Protein AF-A0A832AAZ0-F1 (afdb_monomer_lite)

Secondary structure (DSSP, 8-state):
--SSEEEE--EEEEEETTEEEEEEEEEEEEEEETTTTEEEEEEEESS--TT-S-EE--HHHHHHHHHHT---TTGGG--------------TT-----------S----SS----

Radius of gyration: 15.89 Å; chains: 1; bounding box: 45×25×39 Å

Foldseek 3Di:
DDPADFDDWDWFWKAQVNHTDTWTWGWHWDQAPDPVRHIDIDTHTPDDDPPRPDIGHDPVRVLVVVVVVDPDDPSVVDDPDDDDDDDDDDDPPRDDDDDDDDDDDDDDDDDDDPD

Sequence (115 aa):
QGAGGTVANPTITIYINGQPVSQQYELWRSGGVGQTGWEYFAFRPTTSRESASRVAFCWRDFLNVARQYSDRSGWDNMYFTVSEIGTEFGSPSYLNAQLRWSISNYWLSVGVYTG

pLDDT: mean 89.72, std 10.56, range [47.59, 98.44]

InterPro domains:
  IPR002594 Glycoside hydrolase family 12 [PF01670] (13-104)
  IPR013319 Glycoside hydrolase family 11/12 [G3DSA:2.60.120.180] (1-110)
  IPR013320 Concanavalin A-like lectin/glucanase domain superfamily [SSF49899] (14-111)

Structure (mmCIF, N/CA/C/O backbone):
data_AF-A0A832AAZ0-F1
#
_entry.id   AF-A0A832AAZ0-F1
#
loop_
_atom_site.group_PDB
_atom_site.id
_atom_site.type_symbol
_atom_site.label_atom_id
_atom_site.label_alt_id
_atom_site.label_comp_id
_atom_site.label_asym_id
_atom_site.label_entity_id
_atom_site.label_seq_id
_atom_site.pdbx_PDB_ins_code
_atom_site.Cartn_x
_atom_site.Cartn_y
_atom_site.Cartn_z
_atom_site.occupancy
_atom_site.B_iso_or_equiv
_atom_site.auth_seq_id
_atom_site.auth_comp_id
_atom_site.auth_asym_id
_atom_site.auth_atom_id
_atom_site.pdbx_PDB_model_num
ATOM 1 N N . GLN A 1 1 ? 12.144 3.866 4.588 1.00 89.38 1 GLN A N 1
ATOM 2 C CA . GLN A 1 1 ? 12.254 4.367 3.200 1.00 89.38 1 GLN A CA 1
ATOM 3 C C . GLN A 1 1 ? 11.786 3.258 2.274 1.00 89.38 1 GLN A C 1
ATOM 5 O O . GLN A 1 1 ? 11.965 2.108 2.656 1.00 89.38 1 GLN A O 1
ATOM 10 N N . GLY A 1 2 ? 11.167 3.573 1.135 1.00 91.38 2 GLY A N 1
ATOM 11 C CA . GLY A 1 2 ? 10.887 2.561 0.110 1.00 91.38 2 GLY A CA 1
ATOM 12 C C . GLY A 1 2 ? 12.130 2.261 -0.733 1.00 91.38 2 GLY A C 1
ATOM 13 O O . GLY A 1 2 ? 13.119 2.991 -0.660 1.00 91.38 2 GLY A O 1
ATOM 14 N N . ALA A 1 3 ? 12.087 1.203 -1.543 1.00 92.75 3 ALA A N 1
ATOM 15 C CA . ALA A 1 3 ? 13.080 0.994 -2.595 1.00 92.75 3 ALA A CA 1
ATOM 16 C C . ALA A 1 3 ? 12.876 1.989 -3.755 1.00 92.75 3 ALA A C 1
ATOM 18 O O . ALA A 1 3 ? 11.745 2.365 -4.070 1.00 92.75 3 ALA A O 1
ATOM 19 N N . GLY A 1 4 ? 13.967 2.375 -4.423 1.00 93.56 4 GLY A N 1
ATOM 20 C CA . GLY A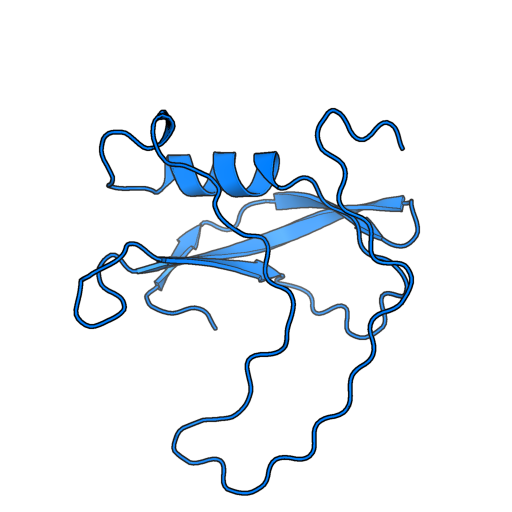 1 4 ? 13.944 3.327 -5.537 1.00 93.56 4 GLY A CA 1
ATOM 21 C C . GLY A 1 4 ? 13.948 4.782 -5.078 1.00 93.56 4 GLY A C 1
ATOM 22 O O . GLY A 1 4 ? 14.731 5.143 -4.202 1.00 93.56 4 GLY A O 1
ATOM 23 N N . GLY A 1 5 ? 13.101 5.614 -5.687 1.00 95.19 5 GLY A N 1
ATOM 24 C CA . GLY A 1 5 ? 13.010 7.045 -5.387 1.00 95.19 5 GLY A CA 1
ATOM 25 C C . GLY A 1 5 ? 11.571 7.523 -5.217 1.00 95.19 5 GLY A C 1
ATOM 26 O O . GLY A 1 5 ? 10.633 6.905 -5.724 1.00 95.19 5 GLY A O 1
ATOM 27 N N . THR A 1 6 ? 11.394 8.629 -4.497 1.00 97.19 6 THR A N 1
ATOM 28 C CA . THR A 1 6 ? 10.088 9.282 -4.346 1.00 97.19 6 THR A CA 1
ATOM 29 C C . THR A 1 6 ? 9.634 9.884 -5.677 1.00 97.19 6 THR A C 1
ATOM 31 O O . THR A 1 6 ? 10.400 10.592 -6.328 1.00 97.19 6 THR A O 1
ATOM 34 N N . VAL A 1 7 ? 8.382 9.640 -6.065 1.00 97.94 7 VAL A N 1
ATOM 35 C CA . VAL A 1 7 ? 7.773 10.139 -7.311 1.00 97.94 7 VAL A CA 1
ATOM 36 C C . VAL A 1 7 ? 6.602 11.095 -7.077 1.00 97.94 7 VAL A C 1
ATOM 38 O O . VAL A 1 7 ? 6.268 11.872 -7.967 1.00 97.94 7 VAL A O 1
ATOM 41 N N . ALA A 1 8 ? 5.981 11.071 -5.892 1.00 98.00 8 ALA A N 1
ATOM 42 C CA . ALA A 1 8 ? 4.864 11.951 -5.545 1.00 98.00 8 ALA A CA 1
ATOM 43 C 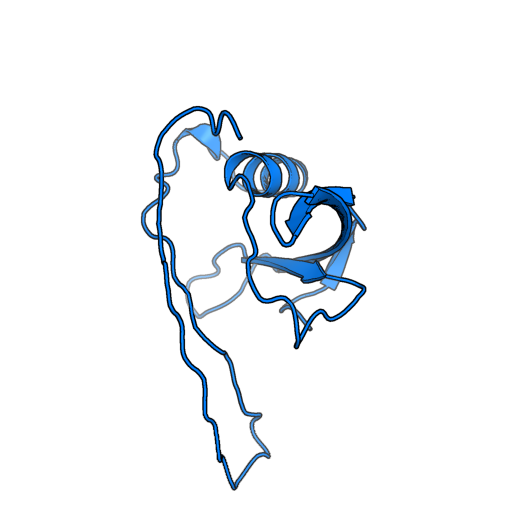C . ALA A 1 8 ? 4.637 12.037 -4.029 1.00 98.00 8 ALA A C 1
ATOM 45 O O . ALA A 1 8 ? 5.190 11.246 -3.265 1.00 98.00 8 ALA A O 1
ATOM 46 N N . ASN A 1 9 ? 3.774 12.970 -3.609 1.00 98.12 9 ASN A N 1
ATOM 47 C CA . ASN A 1 9 ? 3.322 13.107 -2.220 1.00 98.12 9 ASN A CA 1
ATOM 48 C C . ASN A 1 9 ? 1.782 13.096 -2.113 1.00 98.12 9 ASN A C 1
ATOM 50 O O . ASN A 1 9 ? 1.189 14.134 -1.800 1.00 98.12 9 ASN A O 1
ATOM 54 N N . PRO A 1 10 ? 1.109 11.979 -2.451 1.00 98.25 10 PRO A N 1
ATOM 55 C CA . PRO A 1 10 ? -0.347 11.910 -2.456 1.00 98.25 10 PRO A CA 1
ATOM 56 C C . PRO A 1 10 ? -0.945 12.045 -1.052 1.00 98.25 10 PRO A C 1
ATOM 58 O O . PRO A 1 10 ? -0.357 11.638 -0.047 1.00 98.25 10 PRO A O 1
ATOM 61 N N . THR A 1 11 ? -2.172 12.552 -1.015 1.00 98.00 11 THR A N 1
ATOM 62 C CA . THR A 1 11 ? -3.012 12.586 0.181 1.00 98.00 11 THR A CA 1
ATOM 63 C C . THR A 1 11 ? -4.147 11.585 0.009 1.00 98.00 11 THR A C 1
ATOM 65 O O . THR A 1 11 ? -4.898 11.671 -0.960 1.00 98.00 11 THR A O 1
ATOM 68 N N . ILE A 1 12 ? -4.267 10.635 0.936 1.00 97.25 12 ILE A N 1
ATOM 69 C CA . ILE A 1 12 ? -5.287 9.581 0.919 1.00 97.25 12 ILE A CA 1
ATOM 70 C C . ILE A 1 12 ? -6.074 9.650 2.229 1.00 97.25 12 ILE A C 1
ATOM 72 O O . ILE A 1 12 ? -5.498 9.798 3.311 1.00 97.25 12 ILE A O 1
ATOM 76 N N . THR A 1 13 ? -7.400 9.555 2.140 1.00 95.94 13 THR A N 1
ATOM 77 C CA . THR A 1 13 ? -8.254 9.466 3.325 1.00 95.94 13 THR A CA 1
ATOM 78 C C . THR A 1 13 ? -8.144 8.075 3.936 1.00 95.94 13 THR A C 1
ATOM 80 O O . THR A 1 13 ? -8.412 7.068 3.285 1.00 95.94 13 THR A O 1
ATOM 83 N N . ILE A 1 14 ? -7.783 8.028 5.212 1.00 94.69 14 ILE A N 1
ATOM 84 C CA . ILE A 1 14 ? -7.826 6.822 6.039 1.00 94.69 14 ILE A CA 1
ATOM 85 C C . ILE A 1 14 ? -8.721 7.077 7.247 1.00 94.69 14 ILE A C 1
ATOM 87 O O . ILE A 1 14 ? -9.096 8.214 7.521 1.00 94.69 14 ILE A O 1
ATOM 91 N N . TYR A 1 15 ? -9.039 6.034 7.998 1.00 93.25 15 TYR A N 1
ATOM 92 C CA . TYR A 1 15 ? -9.834 6.140 9.212 1.00 93.25 15 TYR A CA 1
ATOM 93 C C . TYR A 1 15 ? -8.987 5.732 10.407 1.00 93.25 15 TYR A C 1
ATOM 95 O O . TYR A 1 15 ? -8.499 4.604 10.472 1.00 93.25 15 TYR A O 1
ATOM 103 N N . ILE A 1 16 ? -8.837 6.646 11.361 1.00 91.25 16 ILE A N 1
ATOM 104 C CA . ILE A 1 16 ? -8.167 6.393 12.635 1.00 91.25 16 ILE A CA 1
ATOM 105 C C . ILE A 1 16 ? -9.231 6.407 13.716 1.00 91.25 16 ILE A C 1
ATOM 107 O O . ILE A 1 16 ? -9.901 7.417 13.918 1.00 91.25 16 ILE A O 1
ATOM 111 N N . ASN A 1 17 ? -9.414 5.278 14.398 1.00 90.06 17 ASN A N 1
ATOM 112 C CA . ASN A 1 17 ? -10.441 5.127 15.434 1.00 90.06 17 ASN A CA 1
ATOM 113 C C . ASN A 1 17 ? -11.847 5.528 14.937 1.00 90.06 17 ASN A C 1
ATOM 115 O O . ASN A 1 17 ? -12.62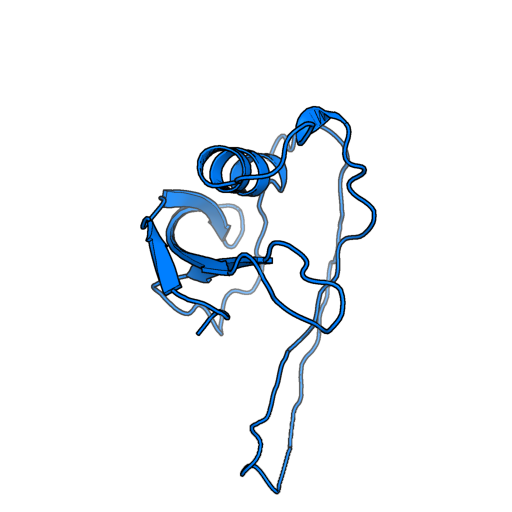6 6.141 15.660 1.00 90.06 17 ASN A O 1
ATOM 119 N N . GLY A 1 18 ? -12.145 5.213 13.672 1.00 90.75 18 GLY A N 1
ATOM 120 C CA . GLY A 1 18 ? -13.406 5.551 13.003 1.00 90.75 18 GLY A CA 1
ATOM 121 C C . GLY A 1 18 ? -13.500 6.985 12.469 1.00 90.75 18 GLY A C 1
ATOM 122 O O . GLY A 1 18 ? -14.427 7.277 11.723 1.00 90.75 18 GLY A O 1
ATOM 123 N N . GLN A 1 19 ? -12.551 7.870 12.785 1.00 92.38 19 GLN A N 1
ATOM 124 C CA . GLN A 1 19 ? -12.554 9.247 12.289 1.00 92.38 19 GLN A CA 1
ATOM 125 C C . GLN A 1 19 ? -11.788 9.365 10.968 1.00 92.38 19 GLN A C 1
ATOM 127 O O . GLN A 1 19 ? -10.667 8.851 10.884 1.00 92.38 19 GLN A O 1
ATOM 132 N N . PRO A 1 20 ? -12.344 10.044 9.947 1.00 94.44 20 PRO A N 1
ATOM 133 C CA . PRO A 1 20 ? -11.634 10.279 8.701 1.00 94.44 20 PRO A CA 1
ATOM 134 C C . PRO A 1 20 ? -10.448 11.215 8.944 1.00 94.44 20 PRO A C 1
ATOM 136 O O . PRO A 1 20 ? -10.572 12.283 9.542 1.00 94.44 20 PRO A O 1
ATOM 139 N N . VAL A 1 21 ? -9.283 10.812 8.455 1.00 93.19 21 VAL A N 1
ATOM 140 C CA . VAL A 1 21 ? -8.029 11.550 8.542 1.00 93.19 21 VAL A CA 1
ATOM 141 C C . VAL A 1 21 ? -7.447 11.662 7.144 1.00 93.19 21 VAL A C 1
ATOM 143 O O . VAL A 1 21 ? -7.269 10.671 6.438 1.00 93.19 21 VAL A O 1
ATOM 146 N N . SER A 1 22 ? -7.121 12.890 6.757 1.00 95.88 22 SER A N 1
ATOM 147 C CA . SER A 1 22 ? -6.353 13.169 5.550 1.00 95.88 22 SER A CA 1
ATOM 148 C C . SER A 1 22 ? -4.880 12.855 5.824 1.00 95.88 22 SER A C 1
ATOM 150 O O . SER A 1 22 ? -4.227 13.575 6.582 1.00 95.88 22 SER A O 1
ATOM 152 N N . GLN A 1 23 ? -4.373 11.742 5.289 1.00 95.50 23 GLN A N 1
ATOM 153 C CA . GLN A 1 23 ? -3.001 11.293 5.520 1.00 95.50 23 GLN A CA 1
ATOM 154 C C . GLN A 1 23 ? -2.158 11.522 4.266 1.00 95.50 23 GLN A C 1
ATOM 156 O O . GLN A 1 23 ? -2.471 11.011 3.191 1.00 95.50 23 GLN A O 1
ATOM 161 N N . GLN A 1 24 ? -1.068 12.274 4.414 1.00 97.81 24 GLN A N 1
ATOM 162 C CA . GLN A 1 24 ? -0.069 12.431 3.361 1.00 97.81 24 GLN A CA 1
ATOM 163 C C . GLN A 1 24 ? 0.912 11.255 3.385 1.00 97.81 24 GLN A C 1
ATOM 165 O O . GLN A 1 24 ? 1.333 10.793 4.455 1.00 97.81 24 GLN A O 1
ATOM 170 N N . TYR A 1 25 ? 1.278 10.795 2.194 1.00 98.19 25 TYR A N 1
ATOM 171 C CA . TYR A 1 25 ? 2.256 9.743 1.961 1.00 98.19 25 TYR A CA 1
ATOM 172 C C . TYR A 1 25 ? 3.340 10.252 1.023 1.00 98.19 25 TYR A C 1
ATOM 174 O O . TYR A 1 25 ? 3.049 10.987 0.091 1.00 98.19 25 TYR A O 1
ATOM 182 N N . GLU A 1 26 ? 4.569 9.803 1.224 1.00 98.31 26 GLU A N 1
ATOM 183 C CA . GLU A 1 26 ? 5.567 9.766 0.165 1.00 98.31 26 GLU A CA 1
ATOM 184 C C . GLU A 1 26 ? 5.327 8.509 -0.671 1.00 98.31 26 GLU A C 1
ATOM 186 O O . GLU A 1 26 ? 5.317 7.394 -0.135 1.00 98.31 26 GLU A O 1
ATOM 191 N N . LEU A 1 27 ? 5.160 8.675 -1.979 1.00 98.44 27 LEU A N 1
ATOM 192 C CA . LEU A 1 27 ? 5.085 7.559 -2.910 1.00 98.44 27 LEU A CA 1
ATOM 193 C C . LEU A 1 27 ? 6.474 7.269 -3.467 1.00 98.44 27 LEU A C 1
ATOM 195 O O . LEU A 1 27 ? 7.018 8.075 -4.217 1.00 98.44 27 LEU A O 1
ATOM 199 N N . TRP A 1 28 ? 7.023 6.113 -3.122 1.00 98.19 28 TRP A N 1
ATOM 200 C CA . TRP A 1 28 ? 8.277 5.586 -3.647 1.00 98.19 28 TRP A CA 1
ATOM 201 C C . TRP A 1 28 ? 8.000 4.613 -4.788 1.00 98.19 28 TRP A C 1
ATOM 203 O O . TRP A 1 28 ? 7.064 3.816 -4.697 1.00 98.19 28 TRP A O 1
ATOM 213 N N . ARG A 1 29 ? 8.826 4.655 -5.836 1.00 96.62 29 ARG A N 1
ATOM 214 C CA . ARG A 1 29 ? 8.753 3.750 -6.986 1.00 96.62 29 ARG A CA 1
ATOM 215 C C . ARG A 1 29 ? 10.132 3.200 -7.344 1.00 96.62 29 ARG A C 1
ATOM 217 O O . ARG A 1 29 ? 11.119 3.936 -7.355 1.00 96.62 29 ARG A O 1
ATOM 224 N N . SER A 1 30 ? 10.177 1.927 -7.731 1.00 94.81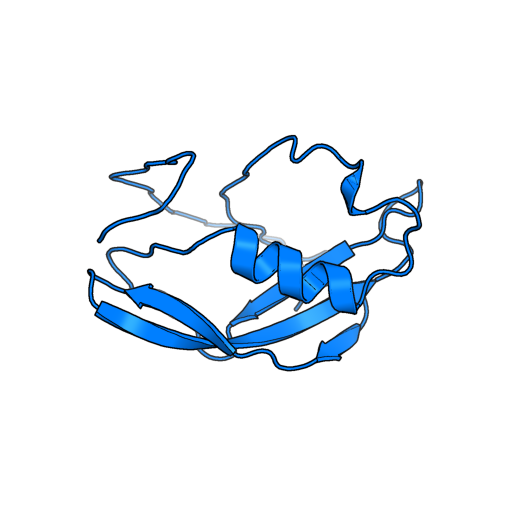 30 SER A N 1
ATOM 225 C CA . SER A 1 30 ? 11.320 1.318 -8.417 1.00 94.81 30 SER A CA 1
ATOM 226 C C . SER A 1 30 ? 10.842 0.400 -9.541 1.00 94.81 30 SER A C 1
ATOM 228 O O . SER A 1 30 ? 9.982 -0.445 -9.320 1.00 94.81 30 SER A O 1
ATOM 230 N N . GLY A 1 31 ? 11.405 0.537 -10.742 1.00 89.38 31 GLY A N 1
ATOM 231 C CA . GLY A 1 31 ? 11.058 -0.300 -11.900 1.00 89.38 31 GLY A CA 1
ATOM 232 C C . GLY A 1 31 ? 11.782 -1.650 -11.963 1.00 89.38 31 GLY A C 1
ATOM 233 O O . GLY A 1 31 ? 11.617 -2.373 -12.937 1.00 89.38 31 GLY A O 1
ATOM 234 N N . GLY A 1 32 ? 12.619 -1.981 -10.976 1.00 83.44 32 GLY A N 1
ATOM 235 C CA . GLY A 1 32 ? 13.520 -3.132 -11.069 1.00 83.44 32 GLY A CA 1
ATOM 236 C C . GLY A 1 32 ? 13.939 -3.678 -9.714 1.00 83.44 32 GLY A C 1
ATOM 237 O O . GLY A 1 32 ? 15.129 -3.745 -9.417 1.00 83.44 32 GLY A O 1
ATOM 238 N N . VAL A 1 33 ? 12.972 -4.034 -8.867 1.00 81.81 33 VAL A N 1
ATOM 239 C CA . VAL A 1 33 ? 13.275 -4.736 -7.611 1.00 81.81 33 VAL A CA 1
ATOM 240 C C . VAL A 1 33 ? 13.302 -6.250 -7.866 1.00 81.81 33 VAL A C 1
ATOM 242 O O . VAL A 1 33 ? 12.520 -6.777 -8.658 1.00 81.81 33 VAL A O 1
ATOM 245 N N . GLY A 1 34 ? 14.219 -6.951 -7.194 1.00 74.06 34 GLY A N 1
ATOM 246 C CA . GLY A 1 34 ? 14.395 -8.402 -7.316 1.00 74.06 34 GLY A CA 1
ATOM 247 C C . GLY A 1 34 ? 15.109 -8.844 -8.600 1.00 74.06 34 GLY A C 1
ATOM 248 O O . GLY A 1 34 ? 15.413 -8.045 -9.481 1.00 74.06 34 GLY A O 1
ATOM 249 N N . GLN A 1 35 ? 15.384 -10.148 -8.709 1.00 63.81 35 GLN A N 1
ATOM 250 C CA . GLN A 1 35 ? 16.086 -10.731 -9.866 1.00 63.81 35 GLN A CA 1
ATOM 251 C C . GLN A 1 35 ? 15.241 -10.714 -11.151 1.00 63.81 35 GLN A C 1
ATOM 253 O O . GLN A 1 35 ? 15.785 -10.745 -12.249 1.00 63.81 35 GLN A O 1
ATOM 258 N N . THR A 1 36 ? 13.914 -10.653 -11.016 1.00 64.69 36 THR A N 1
ATOM 259 C CA . THR A 1 36 ? 12.952 -10.691 -12.127 1.00 64.69 36 THR A CA 1
ATOM 260 C C . THR A 1 36 ? 12.415 -9.310 -12.519 1.00 64.69 36 THR A C 1
ATOM 262 O O . THR A 1 36 ? 11.553 -9.231 -13.388 1.00 64.69 36 THR A O 1
ATOM 265 N N . GLY A 1 37 ? 12.892 -8.229 -11.886 1.00 80.88 37 GLY A N 1
ATOM 266 C CA . GLY A 1 37 ? 12.567 -6.851 -12.270 1.00 80.88 37 GLY A CA 1
ATOM 267 C C . GLY A 1 37 ? 11.089 -6.485 -12.122 1.00 80.88 37 GLY A C 1
ATOM 268 O O . GLY A 1 37 ? 10.478 -5.980 -13.064 1.00 80.88 37 GLY A O 1
ATOM 269 N N . TRP A 1 38 ? 10.477 -6.757 -10.964 1.00 90.00 38 TRP A N 1
ATOM 270 C CA . TRP A 1 38 ? 9.113 -6.280 -10.733 1.00 90.00 38 TRP A CA 1
ATOM 271 C C . TRP A 1 38 ? 9.086 -4.767 -10.489 1.00 90.00 38 TRP A C 1
ATOM 273 O O . TRP A 1 38 ? 10.022 -4.178 -9.937 1.00 90.00 38 TRP A O 1
ATOM 283 N N . GLU A 1 39 ? 7.983 -4.144 -10.901 1.00 93.88 39 GLU A N 1
ATOM 284 C CA . GLU A 1 39 ? 7.691 -2.764 -10.538 1.00 93.88 39 GLU A CA 1
ATOM 285 C C . GLU A 1 39 ? 7.185 -2.722 -9.093 1.00 93.88 39 GLU A C 1
ATOM 287 O O . GLU A 1 39 ? 6.275 -3.462 -8.717 1.00 93.88 39 GLU A O 1
ATOM 292 N N . TYR A 1 40 ? 7.801 -1.865 -8.288 1.00 95.62 40 TYR A N 1
ATOM 293 C CA . TYR A 1 40 ? 7.554 -1.708 -6.864 1.00 95.62 40 TYR A CA 1
ATOM 294 C C . TYR A 1 40 ? 7.008 -0.315 -6.572 1.00 95.62 40 TYR A C 1
ATOM 296 O O . TYR A 1 40 ? 7.562 0.680 -7.045 1.00 95.62 40 TYR A O 1
ATOM 304 N N . PHE A 1 41 ? 5.985 -0.261 -5.721 1.00 97.81 41 PHE A N 1
ATOM 305 C CA . PHE A 1 41 ? 5.444 0.962 -5.143 1.00 97.81 41 PHE A CA 1
ATOM 306 C C . PHE A 1 41 ? 5.387 0.842 -3.625 1.00 97.81 41 PHE A C 1
ATOM 308 O O . PHE A 1 41 ? 4.936 -0.177 -3.104 1.00 97.81 41 PHE A O 1
ATOM 315 N N . ALA A 1 42 ? 5.770 1.902 -2.918 1.00 97.88 42 ALA A N 1
ATOM 316 C CA . ALA A 1 42 ? 5.568 2.002 -1.479 1.00 97.88 42 ALA A CA 1
ATOM 317 C C . ALA A 1 42 ? 5.011 3.359 -1.080 1.00 97.88 42 ALA A C 1
ATOM 319 O O . ALA A 1 42 ? 5.560 4.404 -1.419 1.00 97.88 42 ALA A O 1
ATOM 320 N N . PHE A 1 43 ? 3.939 3.321 -0.296 1.00 98.12 43 PHE A N 1
ATOM 321 C CA . PHE A 1 43 ? 3.323 4.491 0.306 1.00 98.12 43 PHE A CA 1
ATOM 322 C C . PHE A 1 43 ? 3.810 4.600 1.747 1.00 98.12 43 PHE A C 1
ATOM 324 O O . PHE A 1 43 ? 3.359 3.859 2.620 1.00 98.12 43 PHE A O 1
ATOM 331 N N . ARG A 1 44 ? 4.737 5.522 2.011 1.00 96.94 44 ARG A N 1
ATOM 332 C CA . ARG A 1 44 ? 5.244 5.773 3.364 1.00 96.94 44 ARG A CA 1
ATOM 333 C C . ARG A 1 44 ? 4.523 6.981 3.963 1.00 96.94 44 ARG A C 1
ATOM 335 O O . ARG A 1 44 ? 4.667 8.066 3.408 1.00 96.94 44 ARG A O 1
ATOM 342 N N . PRO A 1 45 ? 3.770 6.855 5.069 1.00 95.00 45 PRO A N 1
ATOM 343 C CA . PRO A 1 45 ? 3.128 8.016 5.678 1.00 95.00 45 PRO A CA 1
ATOM 344 C C . PRO A 1 45 ? 4.189 9.017 6.155 1.00 95.00 45 PRO A C 1
ATOM 346 O O . PRO A 1 45 ? 5.187 8.623 6.759 1.00 95.00 45 PRO A O 1
ATOM 349 N N . THR A 1 46 ? 3.974 10.311 5.907 1.00 94.19 46 THR A N 1
ATOM 350 C CA . THR A 1 46 ? 4.895 11.378 6.357 1.00 94.19 46 THR A CA 1
ATOM 351 C C . THR A 1 46 ? 4.825 11.618 7.865 1.00 94.19 46 THR A C 1
ATOM 353 O O . THR A 1 46 ? 5.719 12.221 8.451 1.00 94.19 46 THR A O 1
ATOM 356 N N . THR A 1 47 ? 3.774 11.122 8.518 1.00 88.81 47 THR A N 1
ATOM 357 C CA . THR A 1 47 ? 3.601 11.153 9.972 1.00 88.81 47 THR A CA 1
ATOM 358 C C . THR A 1 47 ? 3.445 9.728 10.486 1.00 88.81 47 THR A C 1
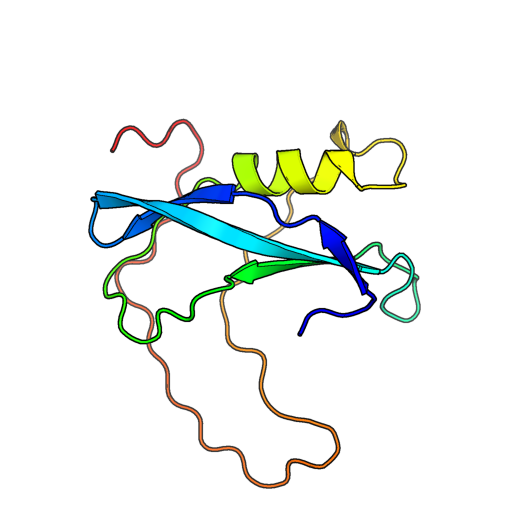ATOM 360 O O . THR A 1 47 ? 2.490 9.043 10.117 1.00 88.81 47 THR A O 1
ATOM 363 N N . SER A 1 48 ? 4.370 9.284 11.341 1.00 79.44 48 SER A N 1
ATOM 364 C CA . SER A 1 48 ? 4.263 7.984 12.014 1.00 79.44 48 SER A CA 1
ATOM 365 C C . SER A 1 48 ? 3.119 8.002 13.031 1.00 79.44 48 SER A C 1
ATOM 367 O O . SER A 1 48 ? 2.886 9.011 13.699 1.00 79.44 48 SER A O 1
ATOM 369 N N . ARG A 1 49 ? 2.389 6.890 13.148 1.00 75.38 49 ARG A N 1
ATOM 370 C CA . ARG A 1 49 ? 1.258 6.735 14.079 1.00 75.38 49 ARG A CA 1
ATOM 371 C C . ARG A 1 49 ? 1.372 5.433 14.867 1.00 75.38 49 ARG A C 1
ATOM 373 O O . ARG A 1 49 ? 0.476 4.597 14.835 1.00 75.38 49 ARG A O 1
ATOM 380 N N . GLU A 1 50 ? 2.482 5.285 15.585 1.00 68.56 50 GLU A N 1
ATOM 381 C CA . GLU A 1 50 ? 2.849 4.080 16.356 1.00 68.56 50 GLU A CA 1
ATOM 382 C C . GLU A 1 50 ? 1.836 3.709 17.452 1.00 68.56 50 GLU A C 1
ATOM 384 O O . GLU A 1 50 ? 1.820 2.577 17.923 1.00 68.56 50 GLU A O 1
ATOM 389 N N . SER A 1 51 ? 0.960 4.644 17.833 1.00 65.94 51 SER A N 1
ATOM 390 C CA . SER A 1 51 ? -0.056 4.483 18.878 1.00 65.94 51 SER A CA 1
ATOM 391 C C . SER A 1 51 ? -1.500 4.435 18.363 1.00 65.94 51 SER A C 1
ATOM 393 O O . SER A 1 51 ? -2.434 4.472 19.167 1.00 65.94 51 SER A O 1
ATOM 395 N N . ALA A 1 52 ? -1.729 4.375 17.045 1.00 66.31 52 ALA A N 1
ATOM 396 C CA . ALA A 1 52 ? -3.088 4.250 16.521 1.00 66.31 52 ALA A CA 1
ATOM 397 C C . ALA A 1 52 ? -3.695 2.897 16.930 1.00 66.31 52 ALA A C 1
ATOM 399 O O . ALA A 1 52 ? -3.184 1.843 16.561 1.00 66.31 52 ALA A O 1
ATOM 400 N N . SER A 1 53 ? -4.802 2.922 17.677 1.00 77.69 53 SER A N 1
ATOM 401 C CA . SER A 1 53 ? -5.452 1.704 18.174 1.00 77.69 53 SER A CA 1
ATOM 402 C C . SER A 1 53 ? -6.282 0.983 17.109 1.00 77.69 53 SER A C 1
ATOM 404 O O . SER A 1 53 ? -6.446 -0.233 17.190 1.00 77.69 53 SER A O 1
ATOM 406 N N . ARG A 1 54 ? -6.785 1.699 16.094 1.00 89.88 54 ARG A N 1
ATOM 407 C CA . ARG A 1 54 ? -7.491 1.117 14.945 1.00 89.88 54 ARG A CA 1
ATOM 408 C C . ARG A 1 54 ? -7.260 1.942 13.681 1.00 89.88 54 ARG A C 1
ATOM 410 O O . ARG A 1 54 ? -7.517 3.145 13.676 1.00 89.88 54 ARG A O 1
ATOM 417 N N . VAL A 1 55 ? -6.845 1.278 12.603 1.00 91.81 55 VAL A N 1
ATOM 418 C CA . VAL A 1 55 ? -6.656 1.876 11.274 1.00 91.81 55 VAL A CA 1
ATOM 419 C C . VAL A 1 55 ? -7.533 1.138 10.266 1.00 91.81 55 VAL A C 1
ATOM 421 O O . VAL A 1 55 ? -7.549 -0.090 10.249 1.00 91.81 55 VAL A O 1
ATOM 424 N N . ALA A 1 56 ? -8.252 1.878 9.426 1.00 93.44 56 ALA A N 1
ATOM 425 C CA . ALA A 1 56 ? -8.939 1.337 8.258 1.00 93.44 56 ALA A CA 1
ATOM 426 C C . ALA A 1 56 ? -8.658 2.206 7.029 1.00 93.44 56 ALA A C 1
ATOM 428 O O . ALA A 1 56 ? -8.489 3.421 7.138 1.00 93.44 56 ALA A O 1
ATOM 429 N N . PHE A 1 57 ? -8.592 1.583 5.858 1.00 93.75 57 PHE A N 1
ATOM 430 C CA . PHE A 1 57 ? -8.327 2.257 4.593 1.00 93.75 57 PHE A CA 1
ATOM 431 C C . PHE A 1 57 ? -8.889 1.449 3.420 1.00 93.75 57 PHE A C 1
ATOM 433 O O . PHE A 1 57 ? -9.146 0.251 3.548 1.00 93.75 57 PHE A O 1
ATOM 440 N N . CYS A 1 58 ? -9.085 2.102 2.273 1.00 94.38 58 CYS A N 1
ATOM 441 C CA . CYS A 1 58 ? -9.565 1.450 1.060 1.00 94.38 58 CYS A CA 1
ATOM 442 C C . CYS A 1 58 ? -8.397 1.150 0.113 1.00 94.38 58 CYS A C 1
ATOM 444 O O . CYS A 1 58 ? -7.770 2.069 -0.409 1.00 94.38 58 CYS A O 1
ATOM 446 N N . TRP A 1 59 ? -8.133 -0.133 -0.160 1.00 95.06 59 TRP A N 1
ATOM 447 C CA . TRP A 1 59 ? -7.074 -0.557 -1.091 1.00 95.06 59 TRP A CA 1
ATOM 448 C C . TRP A 1 59 ? -7.178 0.102 -2.468 1.00 95.06 59 TRP A C 1
ATOM 450 O O . TRP A 1 59 ? -6.161 0.482 -3.044 1.00 95.06 59 TRP A O 1
ATOM 460 N N . ARG A 1 60 ? -8.404 0.294 -2.973 1.00 93.94 60 ARG A N 1
ATOM 461 C CA . ARG A 1 60 ? -8.668 0.952 -4.259 1.00 93.94 60 ARG A CA 1
ATOM 462 C C . ARG A 1 60 ? -7.989 2.317 -4.358 1.00 93.94 60 ARG A C 1
ATOM 464 O O . ARG A 1 60 ? -7.469 2.648 -5.417 1.00 93.94 60 ARG A O 1
ATOM 471 N N . ASP A 1 61 ? -7.982 3.098 -3.283 1.00 96.00 61 ASP A N 1
ATOM 472 C CA . ASP A 1 61 ? -7.471 4.468 -3.326 1.00 96.00 61 ASP A CA 1
ATOM 473 C C . ASP A 1 61 ? -5.942 4.472 -3.499 1.00 96.00 61 ASP A C 1
ATOM 475 O O . ASP A 1 61 ? -5.412 5.237 -4.302 1.00 96.00 61 ASP A O 1
ATOM 479 N N . PHE A 1 62 ? -5.238 3.531 -2.862 1.00 97.69 62 PHE A N 1
ATOM 480 C CA . PHE A 1 62 ? -3.801 3.316 -3.068 1.00 97.69 62 PHE A CA 1
ATOM 481 C C . PHE A 1 62 ? -3.498 2.770 -4.467 1.00 97.69 62 PHE A C 1
ATOM 483 O O . PHE A 1 62 ? -2.593 3.262 -5.140 1.00 97.69 62 PHE A O 1
ATOM 490 N N . LEU A 1 63 ? -4.273 1.785 -4.932 1.00 96.75 63 LEU A N 1
ATOM 491 C CA . LEU A 1 63 ? -4.102 1.179 -6.257 1.00 96.75 63 LEU A CA 1
ATOM 492 C C . LEU A 1 63 ? -4.330 2.192 -7.387 1.00 96.75 63 LEU A C 1
ATOM 494 O O . LEU A 1 63 ? -3.575 2.208 -8.356 1.00 96.75 63 LEU A O 1
ATOM 498 N N . ASN A 1 64 ? -5.326 3.070 -7.250 1.00 96.38 64 ASN A N 1
ATOM 499 C CA . ASN A 1 64 ? -5.597 4.137 -8.211 1.00 96.38 64 ASN A CA 1
ATOM 500 C C . ASN A 1 64 ? -4.448 5.138 -8.293 1.00 96.38 64 ASN A C 1
ATOM 502 O O . ASN A 1 64 ? -4.123 5.591 -9.388 1.00 96.38 64 ASN A O 1
ATOM 506 N N . VAL A 1 65 ? -3.830 5.477 -7.159 1.00 98.06 65 VAL A N 1
ATOM 507 C CA . VAL A 1 65 ? -2.647 6.338 -7.161 1.00 98.06 65 VAL A CA 1
ATOM 508 C C . VAL A 1 65 ? -1.468 5.611 -7.805 1.00 98.06 65 VAL A C 1
ATOM 510 O O . VAL A 1 65 ? -0.856 6.161 -8.710 1.00 98.06 65 VAL A O 1
ATOM 513 N N . ALA A 1 66 ? -1.178 4.366 -7.418 1.00 97.62 66 ALA A N 1
ATOM 514 C CA . ALA A 1 66 ? -0.062 3.604 -7.987 1.00 97.62 66 ALA A CA 1
ATOM 515 C C . ALA A 1 66 ? -0.175 3.453 -9.515 1.00 97.62 66 ALA A C 1
ATOM 517 O O . ALA A 1 66 ? 0.808 3.655 -10.226 1.00 97.62 66 ALA A O 1
ATOM 518 N N . ARG A 1 67 ? -1.389 3.208 -10.029 1.00 97.25 67 ARG A N 1
ATOM 519 C CA . ARG A 1 67 ? -1.682 3.131 -11.468 1.00 97.25 67 ARG A CA 1
ATOM 520 C C . ARG A 1 67 ? -1.220 4.365 -12.244 1.00 97.25 67 ARG A C 1
ATOM 522 O O . ARG A 1 67 ? -0.745 4.219 -13.363 1.00 97.25 67 ARG A O 1
ATOM 529 N N . GLN A 1 68 ? -1.352 5.565 -11.674 1.00 97.19 68 GLN A N 1
ATOM 530 C CA . GLN A 1 68 ? -0.967 6.820 -12.342 1.00 97.19 68 GLN A CA 1
ATOM 531 C C . GLN A 1 68 ? 0.543 6.930 -12.582 1.00 97.19 68 GLN A C 1
ATOM 533 O O . GLN A 1 68 ? 0.967 7.690 -13.447 1.00 97.19 68 GLN A O 1
ATOM 538 N N . TYR A 1 69 ? 1.340 6.182 -11.817 1.00 96.81 69 TYR A N 1
ATOM 539 C CA . TYR A 1 69 ? 2.801 6.209 -11.858 1.00 96.81 69 TYR A CA 1
ATOM 540 C C . TYR A 1 69 ? 3.402 4.893 -12.365 1.00 96.81 69 TYR A C 1
ATOM 542 O O . TYR A 1 69 ? 4.612 4.701 -12.258 1.00 96.81 69 TYR A O 1
ATOM 550 N N . SER A 1 70 ? 2.572 3.977 -12.869 1.00 95.62 70 SER A N 1
ATOM 551 C CA . SER A 1 70 ? 3.017 2.686 -13.385 1.00 95.62 70 SER A CA 1
ATOM 552 C C . SER A 1 70 ? 3.419 2.762 -14.847 1.00 95.62 70 SER A C 1
ATOM 554 O O . SER A 1 70 ? 2.699 3.317 -15.672 1.00 95.62 70 SER A O 1
ATOM 556 N N . ASP A 1 71 ? 4.546 2.123 -15.164 1.00 92.38 71 ASP A N 1
ATOM 557 C CA . ASP A 1 71 ? 4.997 1.921 -16.546 1.00 92.38 71 ASP A CA 1
ATOM 558 C C . ASP A 1 71 ? 4.445 0.608 -17.144 1.00 92.38 71 ASP A C 1
ATOM 560 O O . ASP A 1 71 ? 4.744 0.260 -18.289 1.00 92.38 71 ASP A O 1
ATOM 564 N N . ARG A 1 72 ? 3.655 -0.169 -16.385 1.00 90.25 72 ARG A N 1
ATOM 565 C CA . ARG A 1 72 ? 3.139 -1.464 -16.844 1.00 90.25 72 ARG A CA 1
ATOM 566 C C . ARG A 1 72 ? 1.928 -1.307 -17.752 1.00 90.25 72 ARG A C 1
ATOM 568 O O . ARG A 1 72 ? 0.873 -0.814 -17.353 1.00 90.25 72 ARG A O 1
ATOM 575 N N . SER A 1 73 ? 2.043 -1.857 -18.958 1.00 90.56 73 SER A N 1
ATOM 576 C CA . SER A 1 73 ? 0.881 -2.108 -19.802 1.00 90.56 73 SER A CA 1
ATOM 577 C C . SER A 1 73 ? -0.011 -3.183 -19.166 1.00 90.56 73 SER A C 1
ATOM 579 O O . SER A 1 73 ? 0.466 -4.155 -18.582 1.00 90.56 73 SER A O 1
ATOM 581 N N . GLY A 1 74 ? -1.331 -3.000 -19.253 1.00 91.50 74 GLY A N 1
ATOM 582 C CA . GLY A 1 74 ? -2.294 -3.981 -18.745 1.00 91.50 74 GLY A CA 1
ATOM 583 C C . GLY A 1 74 ? -2.507 -3.976 -17.228 1.00 91.50 74 GLY A C 1
ATOM 584 O O . GLY A 1 74 ? -2.923 -5.002 -16.699 1.00 91.50 74 GLY A O 1
ATOM 585 N N . TRP A 1 75 ? -2.273 -2.849 -16.538 1.00 94.69 75 TRP A N 1
ATOM 586 C CA . TRP A 1 75 ? -2.547 -2.699 -15.098 1.00 94.69 75 TRP A CA 1
ATOM 587 C C . TRP A 1 75 ? -3.918 -3.255 -14.683 1.00 94.69 75 TRP A C 1
ATOM 589 O O . TRP A 1 75 ? -4.021 -4.006 -13.718 1.00 94.69 75 TRP A O 1
ATOM 599 N N . ASP A 1 76 ? -4.959 -2.941 -15.456 1.00 93.38 76 ASP A N 1
ATOM 600 C CA . ASP A 1 76 ? -6.340 -3.344 -15.160 1.00 93.38 76 ASP A CA 1
ATOM 601 C C . ASP A 1 76 ? -6.593 -4.856 -15.310 1.00 93.38 76 ASP A C 1
ATOM 603 O O . ASP A 1 76 ? -7.597 -5.360 -14.815 1.00 93.38 76 ASP A O 1
ATOM 607 N N . ASN A 1 77 ? -5.685 -5.586 -15.965 1.00 96.06 77 ASN A N 1
ATOM 608 C CA . ASN A 1 77 ? -5.764 -7.039 -16.136 1.00 96.06 77 ASN A CA 1
ATOM 609 C C . ASN A 1 77 ? -4.966 -7.803 -15.067 1.00 96.06 77 ASN A C 1
ATOM 611 O O . ASN A 1 77 ? -4.947 -9.035 -15.079 1.00 96.06 77 ASN A O 1
ATOM 615 N N . MET A 1 78 ? -4.262 -7.101 -14.173 1.00 95.38 78 MET A N 1
ATOM 616 C CA . MET A 1 78 ? -3.521 -7.740 -13.091 1.00 95.38 78 MET A CA 1
ATOM 617 C C . MET A 1 78 ? -4.470 -8.208 -11.987 1.00 95.38 78 MET A C 1
ATOM 619 O O . MET A 1 78 ? -5.420 -7.522 -11.615 1.00 95.38 78 MET A O 1
ATOM 623 N N . TYR A 1 79 ? -4.169 -9.369 -11.412 1.00 95.62 79 TYR A N 1
ATOM 624 C CA . TYR A 1 79 ? -4.884 -9.876 -10.247 1.00 95.62 79 TYR A CA 1
ATOM 625 C C . TYR A 1 79 ? -4.324 -9.251 -8.965 1.00 95.62 79 TYR A C 1
ATOM 627 O O . TYR A 1 79 ? -3.114 -9.254 -8.744 1.00 95.62 79 TYR A O 1
ATOM 635 N N . PHE A 1 80 ? -5.206 -8.775 -8.085 1.00 93.81 80 PHE A N 1
ATOM 636 C CA . PHE A 1 80 ? -4.852 -8.494 -6.694 1.00 93.81 80 PHE A CA 1
ATOM 637 C C . PHE A 1 80 ? -4.802 -9.827 -5.936 1.00 93.81 80 PHE A C 1
ATOM 639 O O . PHE A 1 80 ? -5.841 -10.387 -5.589 1.00 93.81 80 PHE A O 1
ATOM 646 N N . THR A 1 81 ? -3.604 -10.382 -5.761 1.00 95.06 81 THR A N 1
ATOM 647 C CA . THR A 1 81 ? -3.426 -11.775 -5.319 1.00 95.06 81 THR A CA 1
ATOM 648 C C . THR A 1 81 ? -3.426 -11.953 -3.806 1.00 95.06 81 THR A C 1
ATOM 650 O O . THR A 1 81 ? -3.856 -12.996 -3.320 1.00 95.06 81 THR A O 1
ATOM 653 N N . VAL A 1 82 ? -2.924 -10.969 -3.056 1.00 95.25 82 VAL A N 1
ATOM 654 C CA . VAL A 1 82 ? -2.703 -11.089 -1.611 1.00 95.25 82 VAL A CA 1
ATOM 655 C C . VAL A 1 82 ? -2.754 -9.724 -0.923 1.00 95.25 82 VAL A C 1
ATOM 657 O O . VAL A 1 82 ? -2.412 -8.700 -1.510 1.00 95.25 82 VAL A O 1
ATOM 660 N N . SER A 1 83 ? -3.173 -9.721 0.343 1.00 94.12 83 SER A N 1
ATOM 661 C CA . SER A 1 83 ? -2.973 -8.615 1.278 1.00 94.12 83 SER A CA 1
ATOM 662 C C . SER A 1 83 ? -2.119 -9.128 2.432 1.00 94.12 83 SER A C 1
ATOM 664 O O . SER A 1 83 ? -2.556 -9.989 3.193 1.00 94.12 83 SER A O 1
ATOM 666 N N . GLU A 1 84 ? -0.891 -8.629 2.528 1.00 95.75 84 GLU A N 1
ATOM 667 C CA . GLU A 1 84 ? 0.070 -9.024 3.558 1.00 95.75 84 GLU A CA 1
ATOM 668 C C . GLU A 1 84 ? 0.171 -7.935 4.626 1.00 95.75 84 GLU A C 1
ATOM 670 O O . GLU A 1 84 ? 0.195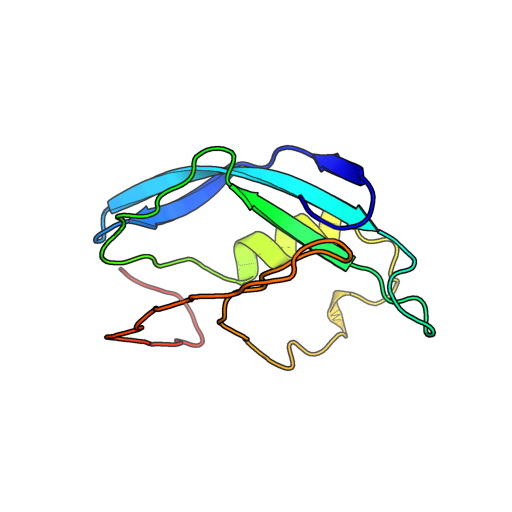 -6.742 4.315 1.00 95.75 84 GLU A O 1
ATOM 675 N N . ILE A 1 85 ? 0.229 -8.342 5.896 1.00 94.44 85 ILE A N 1
ATOM 676 C CA . ILE A 1 85 ? 0.451 -7.437 7.024 1.00 94.44 85 ILE A CA 1
ATOM 677 C C . ILE A 1 85 ? 1.569 -8.009 7.879 1.00 94.44 85 ILE A C 1
ATOM 679 O O . ILE A 1 85 ? 1.500 -9.146 8.342 1.00 94.44 85 ILE A O 1
ATOM 683 N N . GLY A 1 86 ? 2.586 -7.192 8.111 1.00 93.62 86 GLY A N 1
ATOM 684 C CA . GLY A 1 86 ? 3.739 -7.556 8.910 1.00 93.62 86 GLY A CA 1
ATOM 685 C C . GLY A 1 86 ? 4.654 -6.364 9.130 1.00 93.62 86 GLY A C 1
ATOM 686 O O . GLY A 1 86 ? 4.298 -5.215 8.865 1.00 93.62 86 GLY A O 1
ATOM 687 N N . THR A 1 87 ? 5.847 -6.656 9.624 1.00 92.38 87 THR A N 1
ATOM 688 C CA . THR A 1 87 ? 6.877 -5.668 9.938 1.00 92.38 87 THR A CA 1
ATOM 689 C C . THR A 1 87 ? 8.174 -6.084 9.261 1.00 92.38 87 THR A C 1
ATOM 691 O O . THR A 1 87 ? 8.803 -7.056 9.686 1.00 92.38 87 THR A O 1
ATOM 694 N N . GLU A 1 88 ? 8.593 -5.353 8.232 1.00 92.94 88 GLU A N 1
ATOM 695 C CA . GLU A 1 88 ? 9.980 -5.425 7.769 1.00 92.94 88 GLU A CA 1
ATOM 696 C C . GLU A 1 88 ? 10.889 -4.830 8.858 1.00 92.94 88 GLU A C 1
ATOM 698 O O . GLU A 1 88 ? 10.581 -3.776 9.420 1.00 92.94 88 GLU A O 1
ATOM 703 N N . PHE A 1 89 ? 11.995 -5.499 9.194 1.00 91.50 89 PHE A N 1
ATOM 704 C CA . PHE A 1 89 ? 12.948 -5.012 10.194 1.00 91.50 89 PHE A CA 1
ATOM 705 C C . PHE A 1 89 ? 14.381 -5.429 9.864 1.00 91.50 89 PHE A C 1
ATOM 707 O O . PHE A 1 89 ? 14.623 -6.410 9.161 1.00 91.50 89 PHE A O 1
ATOM 714 N N . GLY A 1 90 ? 15.333 -4.693 10.435 1.00 91.19 90 GLY A N 1
ATOM 715 C CA . GLY A 1 90 ? 16.761 -4.940 10.273 1.00 91.19 90 GLY A CA 1
ATOM 716 C C . GLY A 1 90 ? 17.398 -4.161 9.123 1.00 91.19 90 GLY A C 1
ATOM 717 O O . GLY A 1 90 ? 16.766 -3.390 8.404 1.00 91.19 90 GLY A O 1
ATOM 718 N N . SER A 1 91 ? 18.706 -4.340 9.002 1.00 90.94 91 SER A N 1
ATOM 719 C CA . SER A 1 91 ? 19.552 -3.826 7.928 1.00 90.94 91 SER A CA 1
ATOM 720 C C . SER A 1 91 ? 20.781 -4.739 7.820 1.00 90.94 91 SER A C 1
ATOM 722 O O . SER A 1 91 ? 21.026 -5.520 8.744 1.00 90.94 91 SER A O 1
ATOM 724 N N . PRO A 1 92 ? 21.595 -4.653 6.751 1.00 91.56 92 PRO A N 1
ATOM 725 C CA . PRO A 1 92 ? 22.785 -5.499 6.610 1.00 91.56 92 PRO A CA 1
ATOM 726 C C . PRO A 1 92 ? 23.782 -5.406 7.776 1.00 91.56 92 PRO A C 1
ATOM 728 O O . PRO A 1 92 ? 24.564 -6.325 7.989 1.00 91.56 92 PRO A O 1
ATOM 731 N N . SER A 1 93 ? 23.767 -4.301 8.526 1.00 91.00 93 SER A N 1
ATOM 732 C CA . SER A 1 93 ? 24.637 -4.066 9.683 1.00 91.00 93 SER A CA 1
ATOM 733 C C . SER A 1 93 ? 23.954 -4.308 11.033 1.00 91.00 93 SER A C 1
ATOM 735 O O . SER A 1 93 ? 24.572 -4.099 12.077 1.00 91.00 93 SER A O 1
ATOM 737 N N . TYR A 1 94 ? 22.686 -4.723 11.048 1.00 84.94 94 TYR A N 1
ATOM 738 C CA . TYR A 1 94 ? 21.917 -4.867 12.279 1.00 84.94 94 TYR A CA 1
ATOM 739 C C . TYR A 1 94 ? 22.054 -6.278 12.862 1.00 84.94 94 TYR A C 1
ATOM 741 O O . TYR A 1 94 ? 21.578 -7.246 12.278 1.00 84.94 94 TYR A O 1
ATOM 749 N N . LEU A 1 95 ? 22.704 -6.391 14.025 1.00 81.38 95 LEU A N 1
ATOM 750 C CA . LEU A 1 95 ? 23.122 -7.682 14.594 1.00 81.38 95 LEU A CA 1
ATOM 751 C C . LEU A 1 95 ? 22.232 -8.212 15.730 1.00 81.38 95 LEU A C 1
ATOM 753 O O . LEU A 1 95 ? 22.364 -9.373 16.097 1.00 81.38 95 LEU A O 1
ATOM 757 N N . ASN A 1 96 ? 21.334 -7.398 16.295 1.00 87.69 96 ASN A N 1
ATOM 758 C CA . ASN A 1 96 ? 20.517 -7.785 17.451 1.00 87.69 96 ASN A CA 1
ATOM 759 C C . ASN A 1 96 ? 19.071 -7.316 17.282 1.00 87.69 96 ASN A C 1
ATOM 761 O O . ASN A 1 96 ? 18.781 -6.142 17.493 1.00 87.69 96 ASN A O 1
ATOM 765 N N . ALA A 1 97 ? 18.160 -8.228 16.938 1.00 86.25 97 ALA A N 1
ATOM 766 C CA . ALA A 1 97 ? 16.739 -7.924 16.795 1.00 86.25 97 ALA A CA 1
ATOM 767 C C . ALA A 1 97 ? 15.929 -8.394 18.008 1.00 86.25 97 ALA A C 1
ATOM 769 O O . ALA A 1 97 ? 15.891 -9.579 18.331 1.00 86.25 97 ALA A O 1
ATOM 770 N N . GLN A 1 98 ? 15.228 -7.456 18.641 1.00 87.62 98 GLN A N 1
ATOM 771 C CA . GLN A 1 98 ? 14.161 -7.734 19.596 1.00 87.62 98 GLN A CA 1
ATOM 772 C C . GLN A 1 98 ? 12.913 -7.004 19.121 1.00 87.62 98 GLN A C 1
ATOM 774 O O . GLN A 1 98 ? 12.857 -5.777 19.136 1.00 87.62 98 GLN A O 1
ATOM 779 N N . LEU A 1 99 ? 11.923 -7.766 18.665 1.00 88.50 99 LEU A N 1
ATOM 780 C CA . LEU A 1 99 ? 10.697 -7.232 18.095 1.00 88.50 99 LEU A CA 1
ATOM 781 C C . LEU A 1 99 ? 9.491 -7.888 18.755 1.00 88.50 99 LEU A C 1
ATOM 783 O O . LEU A 1 99 ? 9.434 -9.108 18.906 1.00 88.50 99 LEU A O 1
ATOM 787 N N . ARG A 1 100 ? 8.505 -7.067 19.115 1.00 90.12 100 ARG A N 1
ATOM 788 C CA . ARG A 1 100 ? 7.213 -7.523 19.616 1.00 90.12 100 ARG A CA 1
ATOM 789 C C . ARG A 1 100 ? 6.112 -6.686 18.989 1.00 90.12 100 ARG A C 1
ATOM 791 O O . ARG A 1 100 ? 6.125 -5.467 19.110 1.00 90.12 100 ARG A O 1
ATOM 798 N N . TRP A 1 101 ? 5.149 -7.350 18.368 1.00 90.19 101 TRP A N 1
ATOM 799 C CA . TRP A 1 101 ? 3.927 -6.722 17.884 1.00 90.19 101 TRP A CA 1
ATOM 800 C C . TRP A 1 101 ? 2.744 -7.671 18.065 1.00 90.19 101 TRP A C 1
ATOM 802 O O . TRP A 1 101 ? 2.910 -8.878 18.242 1.00 90.19 101 TRP A O 1
ATOM 812 N N . SER A 1 102 ? 1.543 -7.107 18.059 1.00 90.38 102 SER A N 1
ATOM 813 C CA . SER A 1 102 ? 0.292 -7.857 18.100 1.00 90.38 102 SER A CA 1
ATOM 814 C C . SER A 1 102 ? -0.729 -7.165 17.216 1.00 90.38 102 SER A C 1
ATOM 816 O O . SER A 1 102 ? -0.849 -5.942 17.267 1.00 90.38 102 SER A O 1
ATOM 818 N N . ILE A 1 103 ? -1.490 -7.946 16.458 1.00 90.50 103 ILE A N 1
ATOM 819 C CA . ILE A 1 103 ? -2.671 -7.468 15.741 1.00 90.50 103 ILE A CA 1
ATOM 820 C C . ILE A 1 103 ? -3.896 -8.071 16.414 1.00 90.50 103 ILE A C 1
ATOM 822 O O . ILE A 1 103 ? -3.915 -9.247 16.769 1.00 90.50 103 ILE A O 1
ATOM 826 N N . SER A 1 104 ? -4.921 -7.249 16.592 1.00 90.69 104 SER A N 1
ATOM 827 C CA . SER A 1 104 ? -6.234 -7.675 17.064 1.00 90.69 104 SER A CA 1
ATOM 828 C C . SER A 1 104 ? -7.303 -7.052 16.179 1.00 90.69 104 SER A C 1
ATOM 830 O O . SER A 1 104 ? -7.058 -6.019 15.557 1.00 90.69 104 SER A O 1
ATOM 832 N N . ASN A 1 105 ? -8.479 -7.683 16.122 1.00 89.38 105 ASN A N 1
ATOM 833 C CA . ASN A 1 105 ? -9.618 -7.199 15.342 1.00 89.38 105 ASN A CA 1
ATOM 834 C C . ASN A 1 105 ? -9.253 -6.946 13.868 1.00 89.38 105 ASN A C 1
ATOM 836 O O . ASN A 1 105 ? -9.448 -5.852 13.361 1.00 89.38 105 ASN A O 1
ATOM 840 N N . TYR A 1 106 ? -8.688 -7.936 13.175 1.00 91.88 106 TYR A N 1
ATOM 841 C CA . TYR A 1 106 ? -8.442 -7.824 11.736 1.00 91.88 106 TYR A CA 1
ATOM 842 C C . TYR A 1 106 ? -9.711 -8.167 10.946 1.00 91.88 106 TYR A C 1
ATOM 844 O O . TYR A 1 106 ? -10.319 -9.212 11.179 1.00 91.88 106 TYR A O 1
ATOM 852 N N . TRP A 1 107 ? -10.091 -7.311 9.996 1.00 90.81 107 TRP A N 1
ATOM 853 C CA . TRP A 1 107 ? -11.114 -7.613 8.995 1.00 90.81 107 TRP A CA 1
ATOM 854 C C . TRP A 1 107 ? -10.664 -7.127 7.616 1.00 90.81 107 TRP A C 1
ATOM 856 O O . TRP A 1 107 ? -10.025 -6.084 7.477 1.00 90.81 107 TRP A O 1
ATOM 866 N N . LEU A 1 108 ? -11.056 -7.879 6.593 1.00 90.75 108 LEU A N 1
ATOM 867 C CA . LEU A 1 108 ? -10.978 -7.488 5.194 1.00 90.75 108 LEU A CA 1
ATOM 868 C C . LEU A 1 108 ? -12.390 -7.598 4.625 1.00 90.75 108 LEU A C 1
ATOM 870 O O . LEU A 1 108 ? -13.001 -8.664 4.692 1.00 90.75 108 LEU A O 1
ATOM 874 N N . SER A 1 109 ? -12.916 -6.503 4.086 1.00 88.31 109 SER A N 1
ATOM 875 C CA . SER A 1 109 ? -14.197 -6.502 3.386 1.00 88.31 109 SER A CA 1
ATOM 876 C C . SER A 1 109 ? -13.976 -6.283 1.894 1.00 88.31 109 SER A C 1
ATOM 878 O O . SER A 1 109 ? -13.170 -5.451 1.478 1.00 88.31 109 SER A O 1
ATOM 880 N N . VAL A 1 110 ? -14.709 -7.043 1.084 1.00 82.25 110 VAL A N 1
ATOM 881 C CA . VAL A 1 110 ? -14.772 -6.853 -0.366 1.00 82.25 110 VAL A CA 1
ATOM 882 C C . VAL A 1 110 ? -16.056 -6.087 -0.668 1.00 82.25 110 VAL A C 1
ATOM 884 O O . VAL A 1 110 ? -17.142 -6.549 -0.329 1.00 82.25 110 VAL A O 1
ATOM 887 N N . GLY A 1 111 ? -15.932 -4.903 -1.267 1.00 70.81 111 GLY A N 1
ATOM 888 C CA . GLY A 1 111 ? -17.060 -4.017 -1.567 1.00 70.81 111 GLY A CA 1
ATOM 889 C C . GLY A 1 111 ? -16.880 -2.608 -0.999 1.00 70.81 111 GLY A C 1
ATOM 890 O O . GLY A 1 111 ? -15.771 -2.190 -0.668 1.00 70.81 111 GLY A O 1
ATOM 891 N N . VAL A 1 112 ? -17.973 -1.847 -0.920 1.00 57.06 112 VAL A N 1
ATOM 892 C CA . VAL A 1 112 ? -17.961 -0.479 -0.381 1.00 57.06 112 VAL A CA 1
ATOM 893 C C . VAL A 1 112 ? -17.919 -0.537 1.147 1.00 57.06 112 VAL A C 1
ATOM 895 O O . VAL A 1 112 ? -18.814 -1.100 1.771 1.00 57.06 112 VAL A O 1
ATOM 898 N N . TYR A 1 113 ? -16.888 0.054 1.757 1.00 51.28 113 TYR A N 1
ATOM 899 C CA . TYR A 1 113 ? -16.852 0.305 3.199 1.00 51.28 113 TYR A CA 1
ATOM 900 C C . TYR A 1 113 ? -17.848 1.427 3.524 1.00 51.28 113 TYR A C 1
ATOM 902 O O . TYR A 1 113 ? -17.652 2.559 3.086 1.00 51.28 113 TYR A O 1
ATOM 910 N N . THR A 1 114 ? -18.929 1.120 4.244 1.00 47.59 114 THR A N 1
ATOM 911 C CA . THR A 1 114 ? -19.999 2.087 4.558 1.00 47.59 114 THR A CA 1
ATOM 912 C C . THR A 1 114 ? -19.824 2.829 5.885 1.00 47.59 114 THR A C 1
ATOM 914 O O . THR A 1 114 ? -20.703 3.614 6.228 1.00 47.59 114 THR A O 1
ATOM 917 N N . GLY A 1 115 ? -18.694 2.658 6.584 1.00 48.00 115 GLY A N 1
ATOM 918 C CA . GLY A 1 115 ? -18.464 3.290 7.892 1.00 48.00 115 GLY A CA 1
ATOM 919 C C . GLY A 1 115 ? -19.020 2.476 9.043 1.00 48.00 115 GLY A C 1
ATOM 920 O O . GLY A 1 115 ? -20.211 2.109 8.979 1.00 48.00 115 GLY A O 1
#

Organism: NCBI:txid334771